Protein AF-A0A2A3LW65-F1 (afdb_monomer)

Structure (mmCIF, N/CA/C/O backbone):
data_AF-A0A2A3LW65-F1
#
_entry.id   AF-A0A2A3LW65-F1
#
loop_
_atom_site.group_PDB
_atom_site.id
_atom_site.type_symbol
_atom_site.label_atom_id
_atom_site.label_alt_id
_atom_site.label_comp_id
_atom_site.label_asym_id
_atom_site.label_entity_id
_atom_site.label_seq_id
_atom_site.pdbx_PDB_ins_code
_atom_site.Cartn_x
_atom_site.Cartn_y
_atom_site.Cartn_z
_atom_site.occupancy
_atom_site.B_iso_or_equiv
_atom_site.auth_seq_id
_atom_site.auth_comp_id
_atom_site.auth_asym_id
_atom_site.auth_atom_id
_atom_site.pdbx_PDB_model_num
ATOM 1 N N . ARG A 1 1 ? -21.441 -6.129 9.356 1.00 62.69 1 ARG A N 1
ATOM 2 C CA . ARG A 1 1 ? -22.574 -5.413 9.994 1.00 62.69 1 ARG A CA 1
ATOM 3 C C . ARG A 1 1 ? -22.296 -5.331 11.487 1.00 62.69 1 ARG A C 1
ATOM 5 O O . ARG A 1 1 ? -22.162 -6.378 12.102 1.00 62.69 1 ARG A O 1
ATOM 12 N N . LEU A 1 2 ? -22.166 -4.127 12.047 1.00 68.69 2 LEU A N 1
ATOM 13 C CA . LEU A 1 2 ? -22.112 -3.928 13.498 1.00 68.69 2 LEU A CA 1
ATOM 14 C C . LEU A 1 2 ? -23.549 -3.824 14.025 1.00 68.69 2 LEU A C 1
ATOM 16 O O . LEU A 1 2 ? -24.404 -3.226 13.373 1.00 68.69 2 LEU A O 1
ATOM 20 N N . SER A 1 3 ? -23.852 -4.434 15.165 1.00 78.69 3 SER A N 1
ATOM 21 C CA . SER A 1 3 ? -25.154 -4.293 15.823 1.00 78.69 3 SER A CA 1
ATOM 22 C C . SER A 1 3 ? -24.933 -4.143 17.319 1.00 78.69 3 SER A C 1
ATOM 24 O O . SER A 1 3 ? -24.254 -4.966 17.928 1.00 78.69 3 SER A O 1
ATOM 26 N N . LEU A 1 4 ? -25.470 -3.067 17.888 1.00 78.94 4 LEU A N 1
ATOM 27 C CA . LEU A 1 4 ? -25.320 -2.731 19.299 1.00 78.94 4 LEU A CA 1
ATOM 28 C C . LEU A 1 4 ? -26.571 -3.160 20.067 1.00 78.94 4 LEU A C 1
ATOM 30 O O . LEU A 1 4 ? -27.686 -3.058 19.555 1.00 78.94 4 LEU A O 1
ATOM 34 N N . LYS A 1 5 ? -26.383 -3.636 21.300 1.00 82.88 5 LYS A N 1
ATOM 35 C CA . LYS A 1 5 ? -27.473 -3.903 22.244 1.00 82.88 5 LYS A CA 1
ATOM 36 C C . LYS A 1 5 ? -27.495 -2.809 23.300 1.00 82.88 5 LYS A C 1
ATOM 38 O O . LYS A 1 5 ? -26.455 -2.470 23.859 1.00 82.88 5 LYS A O 1
ATOM 43 N N . TYR A 1 6 ? -28.681 -2.283 23.572 1.00 82.06 6 TYR A N 1
ATOM 44 C CA . TYR A 1 6 ? -28.878 -1.258 24.587 1.00 82.06 6 TYR A CA 1
ATOM 45 C C . TYR A 1 6 ? -28.714 -1.827 26.008 1.00 82.06 6 TYR A C 1
ATOM 47 O O . TYR A 1 6 ? -29.217 -2.911 26.306 1.00 82.06 6 TYR A O 1
ATOM 55 N N . SER A 1 7 ? -28.030 -1.084 26.884 1.00 82.38 7 SER A N 1
ATOM 56 C CA . SER A 1 7 ? -27.980 -1.327 28.331 1.00 82.38 7 SER A CA 1
ATOM 57 C C . SER A 1 7 ? -27.712 -0.013 29.070 1.00 82.38 7 SER A C 1
ATOM 59 O O . SER A 1 7 ? -26.624 0.547 28.954 1.00 82.38 7 SER A O 1
ATOM 61 N N . ALA A 1 8 ? -28.696 0.457 29.841 1.00 79.19 8 ALA A N 1
ATOM 62 C CA . ALA A 1 8 ? -28.597 1.683 30.640 1.00 79.19 8 ALA A CA 1
ATOM 63 C C . ALA A 1 8 ? -27.547 1.594 31.763 1.00 79.19 8 ALA A C 1
ATOM 65 O O . ALA A 1 8 ? -26.955 2.599 32.134 1.00 79.19 8 ALA A O 1
ATOM 66 N N . GLU A 1 9 ? -27.305 0.388 32.283 1.00 84.88 9 GLU A N 1
ATOM 67 C CA . GLU A 1 9 ? -26.327 0.133 33.346 1.00 84.88 9 GLU A CA 1
ATOM 68 C C . GLU A 1 9 ? -24.884 0.193 32.825 1.00 84.88 9 GLU A C 1
ATOM 70 O O . GLU A 1 9 ? -24.012 0.771 33.465 1.00 84.88 9 GLU A O 1
ATOM 75 N N . LYS A 1 10 ? -24.624 -0.378 31.640 1.00 79.75 10 LYS A N 1
ATOM 76 C CA . LYS A 1 10 ? -23.272 -0.441 31.055 1.00 79.75 10 LYS A CA 1
ATOM 77 C C . LYS A 1 10 ? -22.893 0.802 30.259 1.00 79.75 10 LYS A C 1
ATOM 79 O O . LYS A 1 10 ? -21.711 1.107 30.137 1.00 79.75 10 LYS A O 1
ATOM 84 N N . PHE A 1 11 ? -23.883 1.497 29.707 1.00 82.19 11 PHE A N 1
ATOM 85 C CA . PHE A 1 11 ? -23.690 2.677 28.869 1.00 82.19 11 PHE A CA 1
ATOM 86 C C . PHE A 1 11 ? -24.535 3.862 29.371 1.00 82.19 11 PHE A C 1
ATOM 88 O O . PHE A 1 11 ? -25.361 4.389 28.619 1.00 82.19 11 PHE A O 1
ATOM 95 N N . PRO A 1 12 ? -24.357 4.300 30.635 1.00 80.25 12 PRO A N 1
ATOM 96 C CA . PRO A 1 12 ? -25.145 5.388 31.222 1.00 80.25 12 PRO A CA 1
ATOM 97 C C . PRO A 1 12 ? -24.923 6.732 30.507 1.00 80.25 12 PRO A C 1
ATOM 99 O O . PRO A 1 12 ? -25.780 7.608 30.555 1.00 80.25 12 PRO A O 1
ATOM 102 N N . SER A 1 13 ? -23.794 6.880 29.808 1.00 84.88 13 SER A N 1
ATOM 103 C CA . SER A 1 13 ? -23.412 8.042 28.998 1.00 8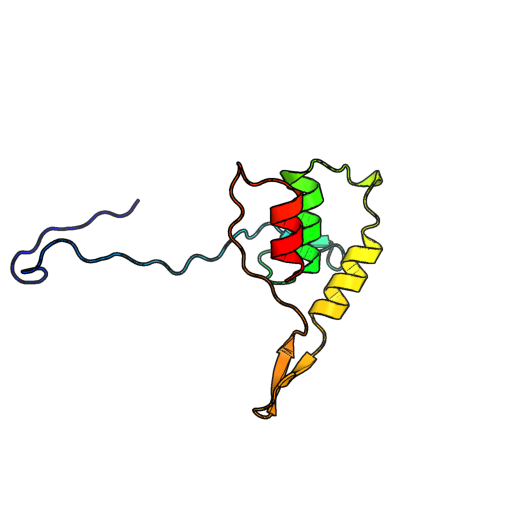4.88 13 SER A CA 1
ATOM 104 C C . SER A 1 13 ? -23.779 7.926 27.507 1.00 84.88 13 SER A C 1
ATOM 106 O O . SER A 1 13 ? -23.427 8.810 26.729 1.00 84.88 13 SER A O 1
ATOM 108 N N . GLY A 1 14 ? -24.507 6.880 27.095 1.00 80.50 14 GLY A N 1
ATOM 109 C CA . GLY A 1 14 ? -24.980 6.701 25.717 1.00 80.50 14 GLY A CA 1
ATOM 110 C C . GLY A 1 14 ? -24.097 5.797 24.848 1.00 80.50 14 GLY A C 1
ATOM 111 O O . GLY A 1 14 ? -23.338 4.970 25.345 1.00 80.50 14 GLY A O 1
ATOM 112 N N . ILE A 1 15 ? -24.249 5.896 23.523 1.00 81.25 15 ILE A N 1
ATOM 113 C CA . ILE A 1 15 ? -23.573 5.007 22.562 1.00 81.25 15 ILE A CA 1
ATOM 114 C C . ILE A 1 15 ? -22.044 5.205 22.642 1.00 81.25 15 ILE A C 1
ATOM 116 O O . ILE A 1 15 ? -21.588 6.340 22.510 1.00 81.25 15 ILE A O 1
ATOM 120 N N . PRO A 1 16 ? -21.243 4.134 22.815 1.00 81.06 16 PRO A N 1
ATOM 121 C CA . PRO A 1 16 ? -19.786 4.246 22.833 1.00 81.06 16 PRO A CA 1
ATOM 122 C C . PRO A 1 16 ? -19.215 4.577 21.444 1.00 81.06 16 PRO A C 1
ATOM 124 O O . PRO A 1 16 ? -19.734 4.117 20.425 1.00 81.06 16 PRO A O 1
ATOM 127 N N . ASP A 1 17 ? -18.104 5.318 21.412 1.00 83.31 17 ASP A N 1
ATOM 128 C CA . ASP A 1 17 ? -17.331 5.588 20.192 1.00 83.31 17 ASP A CA 1
ATOM 129 C C . ASP A 1 17 ? -16.628 4.304 19.716 1.00 83.31 17 ASP A C 1
ATOM 131 O O . ASP A 1 17 ? -15.634 3.859 20.296 1.00 83.31 17 ASP A O 1
ATOM 135 N N . ALA A 1 18 ? -17.180 3.659 18.688 1.00 81.31 18 ALA A N 1
ATOM 136 C CA . ALA A 1 18 ? -16.636 2.421 18.145 1.00 81.31 18 ALA A CA 1
ATOM 137 C C . ALA A 1 18 ? -15.465 2.715 17.198 1.00 81.31 18 ALA A C 1
ATOM 139 O O . ALA A 1 18 ? -15.650 3.272 16.117 1.00 81.31 18 ALA A O 1
ATOM 140 N N . ARG A 1 19 ? -14.262 2.268 17.574 1.00 85.00 19 ARG A N 1
ATOM 141 C CA . ARG A 1 19 ? -13.050 2.367 16.747 1.00 85.00 19 ARG A CA 1
ATOM 142 C C . ARG A 1 19 ? -12.630 0.999 16.234 1.00 85.00 19 ARG A C 1
ATOM 144 O O . ARG A 1 19 ? -12.763 -0.004 16.932 1.00 85.00 19 ARG A O 1
ATOM 151 N N . PHE A 1 20 ? -12.086 0.972 15.023 1.00 82.00 20 PHE A N 1
ATOM 152 C CA . PHE A 1 20 ? -11.624 -0.247 14.368 1.00 82.00 20 PHE A CA 1
ATOM 153 C C . PHE A 1 20 ? -10.163 -0.103 13.967 1.00 82.00 20 PHE A C 1
ATOM 155 O O . PHE A 1 20 ? -9.759 0.933 13.443 1.00 82.00 20 PHE A O 1
ATOM 162 N N . ILE A 1 21 ? -9.395 -1.173 14.159 1.00 85.38 21 ILE A N 1
ATOM 163 C CA . ILE A 1 21 ? -8.114 -1.346 13.479 1.00 85.38 21 ILE A CA 1
ATOM 164 C C . ILE A 1 21 ? -8.434 -2.030 12.157 1.00 85.38 21 ILE A C 1
ATOM 166 O O . ILE A 1 21 ? -8.882 -3.178 12.134 1.00 85.38 21 ILE A O 1
ATOM 170 N N . VAL A 1 22 ? -8.255 -1.303 11.062 1.00 84.25 22 VAL A N 1
ATOM 171 C CA . VAL A 1 22 ? -8.523 -1.807 9.718 1.00 84.25 22 VAL A CA 1
ATOM 172 C C . VAL A 1 22 ? -7.198 -2.195 9.088 1.00 84.25 22 VAL A C 1
ATOM 174 O O . VAL A 1 22 ? -6.309 -1.360 8.945 1.00 84.25 22 VAL A O 1
ATOM 177 N N . ARG A 1 23 ? -7.076 -3.461 8.683 1.00 84.62 23 ARG A N 1
ATOM 178 C CA . ARG A 1 23 ? -6.069 -3.842 7.695 1.00 84.62 23 ARG A CA 1
ATOM 179 C C . ARG A 1 23 ? -6.627 -3.532 6.323 1.00 84.62 23 ARG A C 1
ATOM 181 O O . ARG A 1 23 ? -7.787 -3.833 6.043 1.00 84.62 23 ARG A O 1
ATOM 188 N N . GLY A 1 24 ? -5.804 -2.867 5.526 1.00 86.31 24 GLY A N 1
ATOM 189 C CA . GLY A 1 24 ? -6.167 -2.446 4.190 1.00 86.31 24 GLY A CA 1
ATOM 190 C C . GLY A 1 24 ? -6.314 -3.620 3.227 1.00 86.31 24 GLY A C 1
ATOM 191 O O . GLY A 1 24 ? -6.655 -4.749 3.575 1.00 86.31 24 GLY A O 1
ATOM 192 N N . ARG A 1 25 ? -6.054 -3.311 1.969 1.00 90.31 25 ARG A N 1
ATOM 193 C CA . ARG A 1 25 ? -6.196 -4.230 0.853 1.00 90.31 25 ARG A CA 1
ATOM 194 C C . ARG A 1 25 ? -5.217 -5.414 0.950 1.00 90.31 25 ARG A C 1
ATOM 196 O O . ARG A 1 25 ? -4.068 -5.223 1.328 1.00 90.31 25 ARG A O 1
ATOM 203 N N . ASN A 1 26 ? -5.674 -6.621 0.605 1.00 93.44 26 ASN A N 1
ATOM 204 C CA . ASN A 1 26 ? -4.901 -7.868 0.713 1.00 93.44 26 ASN A CA 1
ATOM 205 C C . ASN A 1 26 ? -4.616 -8.568 -0.630 1.00 93.44 26 ASN A C 1
ATOM 207 O O . ASN A 1 26 ? -4.179 -9.714 -0.627 1.00 93.44 26 ASN A O 1
ATOM 211 N N . ASP A 1 27 ? -4.868 -7.902 -1.753 1.00 94.25 27 ASP A N 1
ATOM 212 C CA . ASP A 1 27 ? -4.621 -8.384 -3.116 1.00 94.25 27 ASP A CA 1
ATOM 213 C C . ASP A 1 27 ? -3.570 -7.515 -3.836 1.00 94.25 27 ASP A C 1
ATOM 215 O O . ASP A 1 27 ? -3.697 -7.197 -5.018 1.00 94.25 27 ASP A O 1
ATOM 219 N N . ILE A 1 28 ? -2.516 -7.108 -3.120 1.00 95.88 28 ILE A N 1
ATOM 220 C CA . ILE A 1 28 ? -1.434 -6.288 -3.673 1.00 95.88 28 ILE A CA 1
ATOM 221 C C . ILE A 1 28 ? -0.399 -7.211 -4.315 1.00 95.88 28 ILE A C 1
ATOM 223 O O . ILE A 1 28 ? 0.222 -8.026 -3.634 1.00 95.88 2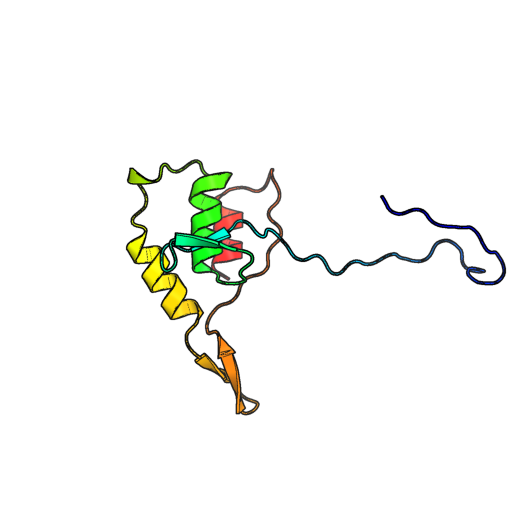8 ILE A O 1
ATOM 227 N N . TYR A 1 29 ? -0.247 -7.098 -5.635 1.00 97.31 29 TYR A N 1
ATOM 228 C CA . TYR A 1 29 ? 0.655 -7.931 -6.430 1.00 97.31 29 TYR A CA 1
ATOM 229 C C . TYR A 1 29 ? 2.129 -7.583 -6.186 1.00 97.31 29 TYR A C 1
ATOM 231 O O . TYR A 1 29 ? 2.522 -6.426 -6.340 1.00 97.31 29 TYR A O 1
ATOM 239 N N . ASP A 1 30 ? 2.941 -8.595 -5.873 1.00 97.50 30 ASP A N 1
ATOM 240 C CA . ASP A 1 30 ? 4.396 -8.494 -5.765 1.00 97.50 30 ASP A CA 1
ATOM 241 C C . ASP A 1 30 ? 5.077 -9.208 -6.953 1.00 97.50 30 ASP A C 1
ATOM 243 O O . ASP A 1 30 ? 5.033 -10.443 -7.029 1.00 97.50 30 ASP A O 1
ATOM 247 N N . PRO A 1 31 ? 5.749 -8.477 -7.864 1.00 97.19 31 PRO A N 1
ATOM 248 C CA . PRO A 1 31 ? 6.426 -9.071 -9.016 1.00 97.19 31 PRO A CA 1
ATOM 249 C C . PRO A 1 31 ? 7.598 -9.990 -8.641 1.00 97.19 31 PRO A C 1
ATOM 251 O O . PRO A 1 31 ? 7.983 -10.821 -9.457 1.00 97.19 31 PRO A O 1
ATOM 254 N N . ARG A 1 32 ? 8.146 -9.899 -7.419 1.00 97.50 32 ARG A N 1
ATOM 255 C CA . ARG A 1 32 ? 9.240 -10.771 -6.951 1.00 97.50 32 ARG A CA 1
ATOM 256 C C . ARG A 1 32 ? 8.776 -12.200 -6.693 1.00 97.50 32 ARG A C 1
ATOM 258 O O . ARG A 1 32 ? 9.546 -13.140 -6.851 1.00 97.50 32 ARG A O 1
ATOM 265 N N . SER A 1 33 ? 7.529 -12.355 -6.247 1.00 95.88 33 SER A N 1
ATOM 266 C CA . SER A 1 33 ? 6.953 -13.654 -5.877 1.00 95.88 33 SER A CA 1
ATOM 267 C C . SER A 1 33 ? 5.868 -14.131 -6.841 1.00 95.88 33 SER A C 1
ATOM 269 O O . SER A 1 33 ? 5.500 -15.303 -6.807 1.00 95.88 33 SER A O 1
ATOM 271 N N . GLY A 1 34 ? 5.331 -13.238 -7.677 1.00 95.81 34 GLY A N 1
ATOM 272 C CA . GLY A 1 34 ? 4.199 -13.525 -8.556 1.00 95.81 34 GLY A CA 1
ATOM 273 C C . GLY A 1 34 ? 2.875 -13.710 -7.806 1.00 95.81 34 GLY A C 1
ATOM 274 O O . GLY A 1 34 ? 1.912 -14.213 -8.380 1.00 95.81 34 GLY A O 1
ATOM 275 N N . THR A 1 35 ? 2.810 -13.326 -6.526 1.00 96.25 35 THR A N 1
ATOM 276 C CA . THR A 1 35 ? 1.621 -13.498 -5.678 1.00 96.25 35 THR A CA 1
ATOM 277 C C . THR A 1 35 ? 1.020 -12.161 -5.267 1.00 96.25 35 THR A C 1
ATOM 279 O O . THR A 1 35 ? 1.692 -11.130 -5.268 1.00 96.25 35 THR A O 1
ATOM 282 N N . ALA A 1 36 ? -0.270 -12.176 -4.930 1.00 96.25 36 ALA A N 1
ATOM 283 C CA . ALA A 1 36 ? -0.982 -11.020 -4.406 1.00 96.25 36 ALA A CA 1
ATOM 284 C C . ALA A 1 36 ? -1.313 -11.248 -2.930 1.00 96.25 36 ALA A C 1
ATOM 286 O O . ALA A 1 36 ? -1.967 -12.233 -2.584 1.00 96.25 36 ALA A O 1
ATOM 287 N N . VAL A 1 37 ? -0.837 -10.353 -2.066 1.00 94.69 37 VAL A N 1
ATOM 288 C CA . VAL A 1 37 ? -0.962 -10.474 -0.609 1.00 94.69 37 VAL A CA 1
ATOM 289 C C . VAL A 1 37 ? -1.231 -9.115 0.033 1.00 94.69 37 VAL A C 1
ATOM 291 O O . VAL A 1 37 ? -1.178 -8.069 -0.612 1.00 94.69 37 VAL A O 1
ATOM 294 N N . TYR A 1 38 ? -1.523 -9.118 1.332 1.00 94.19 38 TYR A N 1
ATOM 295 C CA . TYR A 1 38 ? -1.385 -7.910 2.137 1.00 94.19 38 TYR A CA 1
ATOM 296 C C . TYR A 1 38 ? 0.101 -7.577 2.304 1.00 94.19 38 TYR A C 1
ATOM 298 O O . TYR A 1 38 ? 0.901 -8.454 2.629 1.00 94.19 38 TYR A O 1
ATOM 306 N N . THR A 1 39 ? 0.456 -6.312 2.115 1.00 94.12 39 THR A N 1
ATOM 307 C CA . THR A 1 39 ? 1.812 -5.794 2.298 1.00 94.12 39 THR A CA 1
ATOM 308 C C . THR A 1 39 ? 1.740 -4.345 2.768 1.00 94.12 39 THR A C 1
ATOM 310 O O . THR A 1 39 ? 0.713 -3.693 2.615 1.00 94.12 39 THR A O 1
ATOM 313 N N . GLU A 1 40 ? 2.826 -3.862 3.360 1.00 94.00 40 GLU A N 1
ATOM 314 C CA . GLU A 1 40 ? 3.026 -2.452 3.726 1.00 94.00 40 GLU A CA 1
ATOM 315 C C . GLU A 1 40 ? 4.160 -1.824 2.892 1.00 94.00 40 GLU A C 1
ATOM 317 O O . GLU A 1 40 ? 4.657 -0.741 3.199 1.00 94.00 40 GLU A O 1
ATOM 322 N N . ASN A 1 41 ? 4.620 -2.535 1.857 1.00 95.25 41 ASN A N 1
ATOM 323 C CA . ASN A 1 41 ? 5.735 -2.133 1.013 1.00 95.25 41 ASN A CA 1
ATOM 324 C C . ASN A 1 41 ? 5.316 -1.006 0.054 1.00 95.25 41 ASN A C 1
ATOM 326 O O . ASN A 1 41 ? 4.466 -1.192 -0.822 1.00 95.25 41 ASN A O 1
ATOM 330 N N . THR A 1 42 ? 5.955 0.155 0.199 1.00 95.31 42 THR A N 1
ATOM 331 C CA . THR A 1 42 ? 5.618 1.376 -0.540 1.00 95.31 42 THR A CA 1
ATOM 332 C C . THR A 1 42 ? 5.702 1.203 -2.058 1.00 95.31 42 THR A C 1
ATOM 334 O O . THR A 1 42 ? 4.799 1.642 -2.771 1.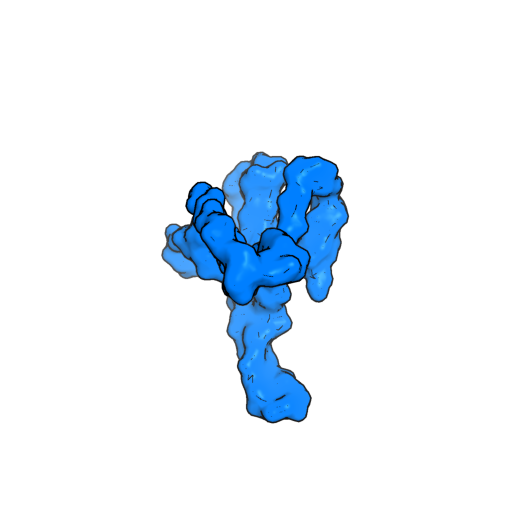00 95.31 42 THR A O 1
ATOM 337 N N . ALA A 1 43 ? 6.729 0.517 -2.571 1.00 96.56 43 ALA A N 1
ATOM 338 C CA . ALA A 1 43 ? 6.883 0.305 -4.012 1.00 96.56 43 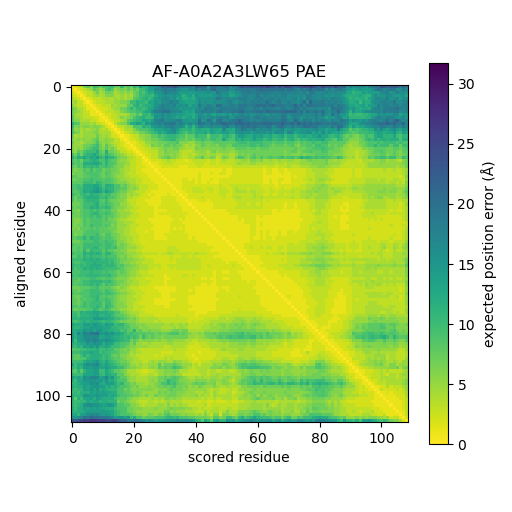ALA A CA 1
ATOM 339 C C . ALA A 1 43 ? 5.707 -0.496 -4.597 1.00 96.56 43 ALA A C 1
ATOM 341 O O . ALA A 1 43 ? 5.194 -0.173 -5.670 1.00 96.56 43 ALA A O 1
ATOM 342 N N . LEU A 1 44 ? 5.225 -1.498 -3.857 1.00 96.38 44 LEU A N 1
ATOM 343 C CA . LEU A 1 44 ? 4.080 -2.313 -4.266 1.00 96.38 44 LEU A CA 1
ATOM 344 C C . LEU A 1 44 ? 2.757 -1.537 -4.185 1.00 96.38 44 LEU A C 1
ATOM 346 O O . LEU A 1 44 ? 1.868 -1.749 -5.010 1.00 96.38 44 LEU A O 1
ATOM 350 N N . HIS A 1 45 ? 2.630 -0.594 -3.247 1.00 95.31 45 HIS A N 1
ATOM 351 C CA . HIS A 1 45 ? 1.480 0.313 -3.187 1.00 95.31 45 HIS A CA 1
ATOM 352 C C . HIS A 1 45 ? 1.410 1.245 -4.400 1.00 95.31 45 HIS A C 1
ATOM 354 O O . HIS A 1 45 ? 0.331 1.428 -4.968 1.00 95.31 45 HIS A O 1
ATOM 360 N N . ILE A 1 46 ? 2.551 1.789 -4.836 1.00 94.81 46 ILE A N 1
ATOM 361 C CA . ILE A 1 46 ? 2.628 2.621 -6.045 1.00 94.81 46 ILE A CA 1
ATOM 362 C C . ILE A 1 46 ? 2.274 1.788 -7.282 1.00 94.81 46 ILE A C 1
ATOM 364 O O . ILE A 1 46 ? 1.443 2.215 -8.084 1.00 94.81 46 ILE A O 1
ATOM 368 N N . LEU A 1 47 ? 2.831 0.577 -7.409 1.00 95.94 47 LEU A N 1
ATOM 369 C CA . LEU A 1 47 ? 2.500 -0.343 -8.502 1.00 95.94 47 LEU A CA 1
ATOM 370 C C . LEU A 1 47 ? 0.993 -0.624 -8.568 1.00 95.94 47 LEU A C 1
ATOM 372 O O . LEU A 1 47 ? 0.378 -0.506 -9.629 1.00 95.94 47 LEU A O 1
ATOM 376 N N . TRP A 1 48 ? 0.386 -0.958 -7.427 1.00 95.00 48 TRP A N 1
ATOM 377 C CA . TRP A 1 48 ? -1.053 -1.184 -7.339 1.00 95.00 48 TRP A CA 1
ATOM 378 C C . TRP A 1 48 ? -1.849 0.057 -7.752 1.00 95.00 48 TRP A C 1
ATOM 380 O O . TRP A 1 48 ? -2.819 -0.044 -8.501 1.00 95.00 48 TRP A O 1
ATOM 390 N N . TYR A 1 49 ? -1.433 1.247 -7.315 1.00 93.94 49 TYR A N 1
ATOM 391 C CA . TYR A 1 49 ? -2.110 2.488 -7.673 1.00 93.94 49 TYR A CA 1
ATOM 392 C C . TYR A 1 49 ? -2.057 2.767 -9.185 1.00 93.94 49 TYR A C 1
ATOM 394 O O . TYR A 1 49 ? -3.077 3.111 -9.789 1.00 93.94 49 TYR A O 1
ATOM 402 N N . LEU A 1 50 ? -0.902 2.562 -9.821 1.00 94.69 50 LEU A N 1
ATOM 403 C CA . LEU A 1 50 ? -0.749 2.736 -11.266 1.00 94.69 50 LEU A CA 1
ATOM 404 C C . LE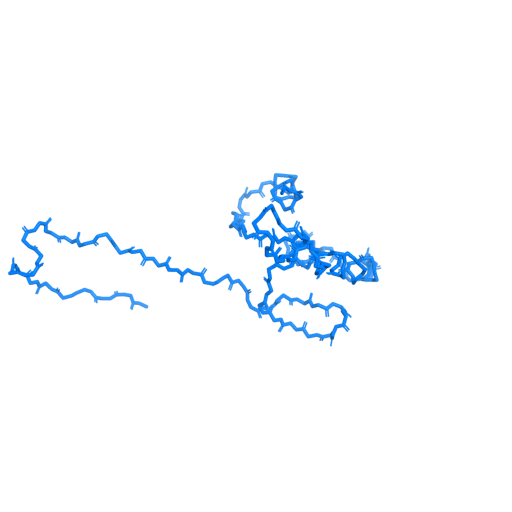U A 1 50 ? -1.648 1.772 -12.053 1.00 94.69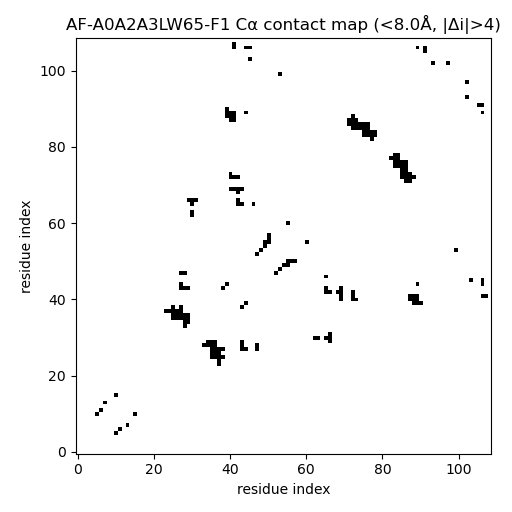 50 LEU A C 1
ATOM 406 O O . LEU A 1 50 ? -2.391 2.210 -12.932 1.00 94.69 50 LEU A O 1
ATOM 410 N N . ARG A 1 51 ? -1.659 0.488 -11.687 1.00 94.88 51 ARG A N 1
ATOM 411 C CA . ARG A 1 51 ? -2.467 -0.536 -12.369 1.00 94.88 51 ARG A CA 1
ATOM 412 C C . ARG A 1 51 ? -3.963 -0.343 -12.136 1.00 94.88 51 ARG A C 1
ATOM 414 O O . ARG A 1 51 ? -4.748 -0.277 -13.075 1.00 94.88 51 ARG A O 1
ATOM 421 N N . ASN A 1 52 ? -4.380 -0.221 -10.877 1.00 92.88 52 ASN A N 1
ATOM 422 C CA . ASN A 1 52 ? -5.791 -0.323 -10.499 1.00 92.88 52 ASN A CA 1
ATOM 423 C C . ASN A 1 52 ? -6.529 1.019 -10.466 1.00 92.88 52 ASN A C 1
ATOM 425 O O . ASN A 1 52 ? -7.755 1.032 -10.572 1.00 92.88 52 ASN A O 1
ATOM 429 N N . ARG A 1 53 ? -5.826 2.140 -10.264 1.00 91.88 53 ARG A N 1
ATOM 430 C CA . ARG A 1 53 ? -6.448 3.475 -10.205 1.00 91.88 53 ARG A CA 1
ATOM 431 C C . ARG A 1 53 ? -6.118 4.335 -11.410 1.00 91.88 53 ARG A C 1
ATOM 433 O O . ARG A 1 53 ? -7.000 5.048 -11.872 1.00 91.88 53 ARG A O 1
ATOM 440 N N . CYS A 1 54 ? -4.889 4.262 -11.917 1.00 91.81 54 CYS A N 1
ATOM 441 C CA . CYS A 1 54 ? -4.519 4.983 -13.135 1.00 91.81 54 CYS A CA 1
ATOM 442 C C . CYS A 1 54 ? -4.824 4.187 -14.414 1.00 91.81 54 CYS A C 1
ATOM 444 O O . CYS A 1 54 ? -4.842 4.787 -15.483 1.00 91.81 54 CYS A O 1
ATOM 446 N N . GLY A 1 55 ? -5.080 2.877 -14.313 1.00 94.06 55 GLY A N 1
ATOM 447 C CA . GLY A 1 55 ? -5.399 2.031 -15.464 1.00 94.06 55 GLY A CA 1
ATOM 448 C C . GLY A 1 55 ? -4.222 1.831 -16.418 1.00 94.06 55 GLY A C 1
ATOM 449 O O . GLY A 1 55 ? -4.450 1.589 -17.599 1.00 94.06 55 GLY A O 1
ATOM 450 N N . VAL A 1 56 ? -2.985 1.970 -15.928 1.00 96.12 56 VAL A N 1
ATOM 451 C CA . VAL A 1 56 ? -1.782 1.753 -16.740 1.00 96.12 56 VAL A CA 1
ATOM 452 C C . VAL A 1 56 ? -1.696 0.261 -17.079 1.00 96.12 56 VAL A C 1
ATOM 454 O O . VAL A 1 56 ? -1.733 -0.555 -16.149 1.00 96.12 56 VAL A O 1
ATOM 457 N N . PRO A 1 57 ? -1.622 -0.109 -18.368 1.00 96.56 57 PRO A N 1
ATOM 458 C CA . PRO A 1 57 ? -1.556 -1.504 -18.769 1.00 96.56 57 PRO A CA 1
ATOM 459 C C . PRO A 1 57 ? -0.188 -2.110 -18.424 1.00 96.56 57 PRO A C 1
ATOM 461 O O . PRO A 1 57 ? 0.820 -1.415 -18.306 1.00 96.56 57 PRO A O 1
ATOM 464 N N . ASP A 1 58 ? -0.159 -3.426 -18.222 1.00 95.75 58 ASP A N 1
ATOM 465 C CA . ASP A 1 58 ? 1.024 -4.135 -17.720 1.00 95.75 58 ASP A CA 1
ATOM 466 C C . ASP A 1 58 ? 2.233 -4.052 -18.676 1.00 95.75 58 ASP A C 1
ATOM 468 O O . ASP A 1 58 ? 3.371 -4.107 -18.222 1.00 95.75 58 ASP A O 1
ATOM 472 N N . ASP A 1 59 ? 2.011 -3.889 -19.981 1.00 97.00 59 ASP A N 1
ATOM 473 C CA . ASP A 1 59 ? 3.058 -3.736 -21.000 1.00 97.00 59 ASP A CA 1
ATOM 474 C C . ASP A 1 59 ? 3.755 -2.364 -20.971 1.00 97.00 59 ASP A C 1
ATOM 476 O O . ASP A 1 59 ? 4.885 -2.239 -21.446 1.00 97.00 59 ASP A O 1
ATOM 480 N N . GLU A 1 60 ? 3.135 -1.355 -20.356 1.00 96.88 60 GLU A N 1
ATOM 481 C CA . GLU A 1 60 ? 3.750 -0.051 -20.075 1.00 96.88 60 GLU A CA 1
ATOM 482 C C . GLU A 1 60 ? 4.518 -0.031 -18.740 1.00 96.88 60 GLU A C 1
ATOM 484 O O . GLU A 1 60 ? 5.215 0.938 -18.424 1.00 96.88 60 GLU A O 1
ATOM 489 N N . ILE A 1 61 ? 4.413 -1.095 -17.937 1.00 96.56 61 ILE A N 1
ATOM 490 C CA . ILE A 1 61 ? 5.018 -1.178 -16.608 1.00 96.56 61 ILE A CA 1
ATOM 491 C C . ILE A 1 61 ? 6.279 -2.034 -16.655 1.00 96.56 61 ILE A C 1
ATOM 493 O O . ILE A 1 61 ? 6.257 -3.241 -16.887 1.00 96.56 61 ILE A O 1
ATOM 497 N N . VAL A 1 62 ? 7.409 -1.425 -16.302 1.00 97.25 62 VAL A N 1
ATOM 498 C CA . VAL A 1 62 ? 8.655 -2.164 -16.086 1.00 97.25 62 VAL A CA 1
ATOM 499 C C . VAL A 1 62 ? 8.622 -2.802 -14.695 1.00 97.25 62 VAL A C 1
ATOM 501 O O . VAL A 1 62 ? 9.128 -2.235 -13.735 1.00 97.25 62 VAL A O 1
ATOM 504 N N . PHE A 1 63 ? 8.018 -3.985 -14.554 1.00 96.69 63 PHE A N 1
ATOM 505 C CA . PHE A 1 63 ? 7.854 -4.653 -13.248 1.00 96.69 63 PHE A CA 1
ATOM 506 C C . PHE A 1 63 ? 9.161 -4.854 -12.471 1.00 96.69 63 PHE A C 1
ATOM 508 O O . PHE A 1 63 ? 9.149 -4.814 -11.241 1.00 96.69 63 PHE A O 1
ATOM 515 N N . GLU A 1 64 ? 10.284 -5.011 -13.171 1.00 97.50 64 GLU A N 1
ATOM 516 C CA . GLU A 1 64 ? 11.603 -5.166 -12.554 1.00 97.50 64 GLU A CA 1
ATOM 517 C C . GLU A 1 64 ? 12.011 -3.943 -11.715 1.00 97.50 64 GLU A C 1
ATOM 519 O O . GLU A 1 64 ? 12.624 -4.090 -10.658 1.00 97.50 64 GLU A O 1
ATOM 524 N N . THR A 1 65 ? 11.616 -2.726 -12.112 1.00 96.56 65 THR A N 1
ATOM 525 C CA . THR A 1 65 ? 11.925 -1.523 -11.320 1.00 96.56 65 THR A CA 1
ATOM 526 C C . THR A 1 65 ? 11.151 -1.516 -10.005 1.00 96.56 65 THR A C 1
ATOM 528 O O . THR A 1 65 ? 11.700 -1.143 -8.968 1.00 96.56 65 THR A O 1
ATOM 531 N N . PHE A 1 66 ? 9.910 -2.008 -10.011 1.00 97.31 66 PHE A N 1
ATOM 532 C CA . PHE A 1 66 ? 9.100 -2.166 -8.805 1.00 97.31 66 PHE A CA 1
ATOM 533 C C . PHE A 1 66 ? 9.582 -3.327 -7.934 1.00 97.31 66 PHE A C 1
ATOM 535 O O . PHE A 1 66 ? 9.574 -3.196 -6.713 1.00 97.31 66 PHE A O 1
ATOM 542 N N . ALA A 1 67 ? 10.058 -4.425 -8.529 1.00 97.75 67 ALA A N 1
ATOM 543 C CA . ALA A 1 67 ? 10.694 -5.523 -7.802 1.00 97.75 67 ALA A CA 1
ATOM 544 C C . ALA A 1 67 ? 11.959 -5.043 -7.069 1.00 97.75 67 ALA A C 1
ATOM 546 O O . ALA A 1 67 ? 12.108 -5.260 -5.864 1.00 97.75 67 ALA A O 1
ATOM 547 N N . SER A 1 68 ? 12.832 -4.314 -7.770 1.00 97.88 68 SER A N 1
ATOM 548 C CA . SER A 1 68 ? 14.021 -3.698 -7.176 1.00 97.88 68 SER A CA 1
ATOM 549 C C . SER A 1 68 ? 13.651 -2.678 -6.095 1.00 97.88 68 SER A C 1
ATOM 551 O O . SER A 1 68 ? 14.238 -2.689 -5.014 1.00 97.88 68 SER A O 1
ATOM 553 N N . GLY A 1 69 ? 12.658 -1.820 -6.345 1.00 96.69 69 GLY A N 1
ATOM 554 C CA . GLY A 1 69 ? 12.158 -0.862 -5.357 1.00 96.69 69 GLY A CA 1
ATOM 555 C C . GLY A 1 69 ? 11.587 -1.543 -4.111 1.00 96.69 69 GLY A C 1
ATOM 556 O O . GLY A 1 69 ? 11.829 -1.091 -2.993 1.00 96.69 69 GLY A O 1
ATOM 557 N N . ALA A 1 70 ? 10.890 -2.669 -4.279 1.00 97.38 70 ALA A N 1
ATOM 558 C CA . ALA A 1 70 ? 10.355 -3.446 -3.171 1.00 97.38 70 ALA A CA 1
ATOM 559 C C . ALA A 1 70 ? 11.470 -4.058 -2.313 1.00 97.38 70 ALA A C 1
ATOM 561 O O . ALA A 1 70 ? 11.358 -4.037 -1.088 1.00 97.38 70 ALA A O 1
ATOM 562 N N . ASN A 1 71 ? 12.566 -4.520 -2.926 1.00 97.75 71 ASN A N 1
ATOM 563 C CA . ASN A 1 71 ? 13.753 -4.968 -2.192 1.00 97.75 71 ASN A CA 1
ATOM 564 C C . ASN A 1 71 ? 14.372 -3.835 -1.366 1.00 97.75 71 ASN A C 1
ATOM 566 O O . ASN A 1 71 ? 14.655 -4.044 -0.192 1.00 97.75 71 ASN A O 1
ATOM 570 N N . ILE A 1 72 ? 14.498 -2.631 -1.938 1.00 97.19 72 ILE A N 1
ATOM 571 C CA . ILE A 1 72 ? 15.004 -1.449 -1.220 1.00 97.19 72 ILE A CA 1
ATOM 572 C C . ILE A 1 72 ? 14.097 -1.094 -0.034 1.00 97.19 72 ILE A C 1
ATOM 574 O O . ILE A 1 72 ? 14.587 -0.811 1.056 1.00 97.19 72 ILE A O 1
ATOM 578 N N . CYS A 1 73 ? 12.773 -1.129 -0.215 1.00 96.31 73 CYS A N 1
ATOM 579 C CA . CYS A 1 73 ? 11.820 -0.865 0.868 1.00 96.31 73 CYS A CA 1
ATOM 580 C C . CYS A 1 73 ? 11.963 -1.860 2.032 1.00 96.31 73 CYS A C 1
ATOM 582 O O . CYS A 1 73 ? 11.733 -1.489 3.183 1.00 96.31 73 CYS A O 1
ATOM 584 N N . ASP A 1 74 ? 12.334 -3.108 1.736 1.00 96.62 74 ASP A N 1
ATOM 585 C CA . ASP A 1 74 ? 12.508 -4.187 2.712 1.00 96.62 74 ASP A CA 1
ATOM 586 C C . ASP A 1 74 ? 13.918 -4.250 3.327 1.00 96.62 74 ASP A C 1
ATOM 588 O O . ASP A 1 74 ? 14.154 -5.074 4.212 1.00 96.62 74 ASP A O 1
ATOM 592 N N . GLU A 1 75 ? 14.849 -3.380 2.922 1.00 96.75 75 GLU A N 1
ATOM 593 C CA . GLU A 1 75 ? 16.170 -3.303 3.549 1.00 96.75 75 GLU A CA 1
ATOM 594 C C . GLU A 1 75 ? 16.054 -2.981 5.041 1.00 96.75 75 GLU A C 1
ATOM 596 O O . GLU A 1 75 ? 15.347 -2.059 5.447 1.00 96.75 75 GLU A O 1
ATOM 601 N N . SER A 1 76 ? 16.785 -3.724 5.869 1.00 95.88 76 SER A N 1
ATOM 602 C CA . SER A 1 76 ? 16.817 -3.501 7.312 1.00 95.88 76 SER A CA 1
ATOM 603 C C . SER A 1 76 ? 17.656 -2.266 7.643 1.00 95.88 76 SER A C 1
ATOM 605 O O . SER A 1 76 ? 18.861 -2.244 7.393 1.00 95.88 76 SER A O 1
ATOM 607 N N . VAL A 1 77 ? 17.039 -1.263 8.265 1.00 96.38 77 VAL A N 1
ATOM 608 C CA . VAL A 1 77 ? 17.685 -0.028 8.725 1.00 96.38 77 VAL A CA 1
ATOM 609 C C . VAL A 1 77 ? 17.706 -0.001 10.249 1.00 96.38 77 VAL A C 1
ATOM 611 O O . VAL A 1 77 ? 16.726 -0.365 10.897 1.00 96.38 77 VAL A O 1
ATOM 614 N N . ALA A 1 78 ? 18.842 0.402 10.818 1.00 96.62 78 ALA A N 1
ATOM 615 C CA . ALA A 1 78 ? 18.995 0.559 12.258 1.00 96.62 78 ALA A CA 1
ATOM 616 C C . ALA A 1 78 ? 18.326 1.853 12.739 1.00 96.62 78 ALA A C 1
ATOM 618 O O . ALA A 1 78 ? 18.553 2.929 12.183 1.00 96.62 78 ALA A O 1
ATOM 619 N N . ASN A 1 79 ? 17.542 1.734 13.803 1.00 93.88 79 ASN A N 1
ATOM 620 C CA . ASN A 1 79 ? 16.875 2.842 14.465 1.00 93.88 79 ASN A CA 1
ATOM 621 C C . ASN A 1 79 ? 17.735 3.402 15.613 1.00 93.88 79 ASN A C 1
ATOM 623 O O . ASN A 1 79 ? 18.615 2.703 16.126 1.00 93.88 79 ASN A O 1
ATOM 627 N N . PRO A 1 80 ? 17.474 4.643 16.076 1.00 94.38 80 PRO A N 1
ATOM 628 C CA . PRO A 1 80 ? 18.208 5.248 17.194 1.00 94.38 80 PRO A CA 1
ATOM 629 C C . PRO A 1 80 ? 18.122 4.470 18.515 1.00 94.38 80 PRO A C 1
ATOM 631 O O . PRO A 1 80 ? 18.964 4.646 19.390 1.00 94.38 80 PRO A O 1
ATOM 634 N N . ASP A 1 81 ? 17.109 3.617 18.667 1.00 95.38 81 ASP A N 1
ATOM 635 C CA . ASP A 1 81 ? 16.896 2.752 19.829 1.00 95.38 81 ASP A CA 1
ATOM 636 C C . ASP A 1 81 ? 17.586 1.376 19.707 1.00 95.38 81 ASP A C 1
ATOM 638 O O . ASP A 1 81 ? 17.329 0.485 20.517 1.00 95.38 81 ASP A O 1
ATOM 642 N N . ASN A 1 82 ? 18.476 1.198 18.720 1.00 92.75 82 ASN A N 1
ATOM 643 C CA . ASN A 1 82 ? 19.147 -0.060 18.365 1.00 92.75 82 ASN A CA 1
ATOM 644 C C . ASN A 1 82 ? 18.211 -1.188 17.891 1.00 92.75 82 ASN A C 1
ATOM 646 O O . ASN A 1 82 ? 18.648 -2.336 17.782 1.00 92.75 82 ASN A O 1
ATOM 650 N N . THR A 1 83 ? 16.946 -0.897 17.580 1.00 96.19 83 THR A N 1
ATOM 651 C CA . THR A 1 83 ? 16.089 -1.835 16.843 1.00 96.19 83 THR A CA 1
ATOM 652 C C . THR A 1 83 ? 16.363 -1.753 15.344 1.00 96.19 83 THR A C 1
ATOM 654 O O . THR A 1 83 ? 17.062 -0.856 14.866 1.00 96.19 83 THR A O 1
ATOM 657 N N . THR A 1 84 ? 15.807 -2.692 14.580 1.00 95.94 84 THR A N 1
ATOM 658 C CA . THR A 1 84 ? 15.773 -2.592 13.124 1.00 95.9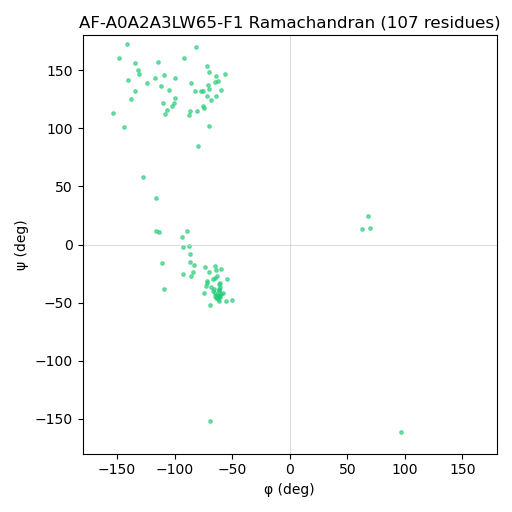4 84 THR A CA 1
ATOM 659 C C . THR A 1 84 ? 14.346 -2.516 12.619 1.00 95.94 84 THR A C 1
ATOM 661 O O . THR A 1 84 ? 13.441 -3.177 13.131 1.00 95.94 84 THR A O 1
ATOM 664 N N . SER A 1 85 ? 14.150 -1.718 11.580 1.00 93.94 85 SER A N 1
ATOM 665 C CA . SER A 1 85 ? 12.905 -1.678 10.827 1.00 93.94 85 SER A CA 1
ATOM 666 C C . SER A 1 85 ? 13.196 -1.683 9.331 1.00 93.94 85 SER A C 1
ATOM 668 O O . SER A 1 85 ? 14.281 -1.273 8.913 1.00 93.94 85 SER A O 1
ATOM 670 N N . PRO A 1 86 ? 12.241 -2.124 8.505 1.00 94.88 86 PRO A N 1
ATOM 671 C CA . PRO A 1 86 ? 12.342 -1.949 7.065 1.00 94.88 86 PRO A CA 1
ATOM 672 C C . PRO A 1 86 ? 12.510 -0.473 6.696 1.00 94.88 86 PRO A C 1
ATOM 674 O O . PRO A 1 86 ? 11.949 0.399 7.362 1.00 94.88 86 PRO A O 1
ATOM 677 N N . ARG A 1 87 ? 13.260 -0.201 5.628 1.00 94.81 87 ARG A N 1
ATOM 678 C CA . ARG A 1 87 ? 13.625 1.151 5.197 1.00 94.81 87 ARG A CA 1
ATOM 679 C C . ARG A 1 87 ? 12.414 2.016 4.868 1.00 94.81 87 ARG A C 1
ATOM 681 O O . ARG A 1 87 ? 12.374 3.172 5.278 1.00 94.81 87 ARG A O 1
ATOM 688 N N . TYR A 1 88 ? 11.455 1.466 4.122 1.00 94.00 88 TYR A N 1
ATOM 689 C CA . TYR A 1 88 ? 10.265 2.195 3.692 1.00 94.00 88 TYR A CA 1
ATOM 690 C C . TYR A 1 88 ? 9.005 1.359 3.894 1.00 94.00 88 TYR A C 1
ATOM 692 O O . TYR A 1 88 ? 8.928 0.184 3.510 1.00 94.00 88 TYR A O 1
ATOM 700 N N . ARG A 1 89 ? 8.001 1.991 4.496 1.00 92.25 89 ARG A N 1
ATOM 701 C CA . ARG A 1 89 ? 6.661 1.453 4.713 1.00 92.25 89 ARG A CA 1
ATOM 702 C C . ARG A 1 89 ? 5.656 2.563 4.479 1.00 92.25 89 ARG A C 1
ATOM 704 O O . ARG A 1 89 ? 5.899 3.688 4.901 1.00 92.25 89 ARG A O 1
ATOM 711 N N . SER A 1 90 ? 4.524 2.247 3.862 1.00 89.75 90 SER A N 1
ATOM 712 C CA . SER A 1 90 ? 3.425 3.201 3.741 1.00 89.75 90 SER A CA 1
ATOM 713 C C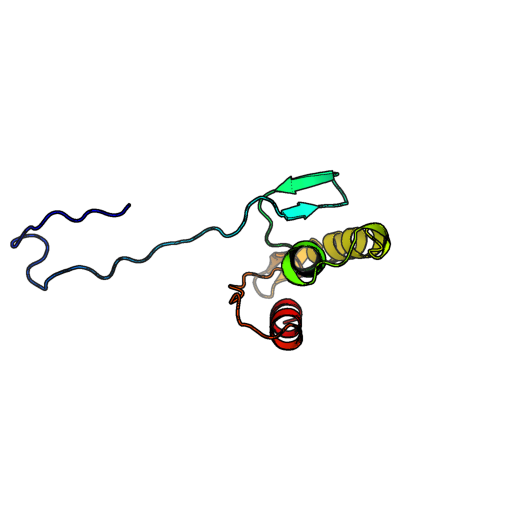 . SER A 1 90 ? 2.106 2.579 4.169 1.00 89.75 90 SER A C 1
ATOM 715 O O . SER A 1 90 ? 1.862 1.382 4.040 1.00 89.75 90 SER A O 1
ATOM 717 N N . SER A 1 91 ? 1.248 3.413 4.740 1.00 85.00 91 SER A N 1
ATOM 718 C CA . SER A 1 91 ? -0.111 3.062 5.133 1.00 85.00 91 SER A CA 1
ATOM 719 C C . SER A 1 91 ? -0.977 4.278 4.871 1.00 85.00 91 SER A C 1
ATOM 721 O O . SER A 1 91 ? -0.959 5.239 5.635 1.00 85.00 91 SER A O 1
ATOM 723 N N . CYS A 1 92 ? -1.709 4.264 3.760 1.00 79.56 92 CYS A N 1
ATOM 724 C CA . CYS A 1 92 ? -2.543 5.391 3.368 1.00 79.56 92 CYS A CA 1
ATOM 725 C C . CYS A 1 92 ? -3.950 4.945 2.981 1.00 79.56 92 CYS A C 1
ATOM 727 O O . CYS A 1 92 ? -4.168 3.860 2.437 1.00 79.56 92 CYS A O 1
ATOM 729 N N . VAL A 1 93 ? -4.906 5.838 3.213 1.00 87.38 93 VAL A N 1
ATOM 730 C CA . VAL A 1 93 ? -6.252 5.740 2.654 1.00 87.38 93 VAL A CA 1
ATOM 731 C C . VAL A 1 93 ? -6.312 6.667 1.448 1.00 87.38 93 VAL A C 1
ATOM 733 O O . VAL A 1 93 ? -5.989 7.848 1.557 1.00 87.38 93 VAL A O 1
ATOM 736 N N . ILE A 1 94 ? -6.717 6.115 0.307 1.00 87.38 94 ILE A N 1
ATOM 737 C CA . ILE A 1 94 ? -6.826 6.836 -0.962 1.00 87.38 94 ILE A CA 1
ATOM 738 C C . ILE A 1 94 ? -8.309 7.055 -1.257 1.00 87.38 94 ILE A C 1
ATOM 740 O O . ILE A 1 94 ? -9.051 6.085 -1.461 1.00 87.38 94 ILE A O 1
ATOM 744 N N . GLY A 1 95 ? -8.731 8.321 -1.281 1.00 86.12 95 GLY A N 1
ATOM 745 C CA . GLY A 1 95 ? -10.074 8.701 -1.720 1.00 86.12 95 GLY A CA 1
ATOM 746 C C . GLY A 1 95 ? -10.279 8.365 -3.197 1.00 86.12 95 GLY A C 1
ATOM 747 O O . GLY A 1 95 ? -9.347 8.439 -3.995 1.00 86.12 95 GLY A O 1
ATOM 748 N N . ALA A 1 96 ? -11.488 7.960 -3.587 1.00 82.06 96 ALA A N 1
ATOM 749 C CA . ALA A 1 96 ? -11.780 7.684 -4.999 1.00 82.06 96 ALA A CA 1
ATOM 750 C C . ALA A 1 96 ? -11.811 8.964 -5.858 1.00 82.06 96 ALA A C 1
ATOM 752 O O . ALA A 1 96 ? -11.612 8.893 -7.064 1.00 82.06 96 ALA A O 1
ATOM 753 N N . ASP A 1 97 ? -12.061 10.102 -5.219 1.00 87.62 97 ASP A N 1
ATOM 754 C CA . ASP A 1 97 ? -12.109 11.462 -5.753 1.00 87.62 97 ASP A CA 1
ATOM 755 C C . ASP A 1 97 ? -10.764 12.200 -5.649 1.00 87.62 97 ASP A C 1
ATOM 757 O O . ASP A 1 97 ? -10.635 13.342 -6.093 1.00 87.62 97 ASP A O 1
ATOM 761 N N . GLU A 1 98 ? -9.748 11.564 -5.063 1.00 90.88 98 GLU A N 1
ATOM 762 C CA . GLU A 1 98 ? -8.460 12.198 -4.842 1.00 90.88 98 GLU A CA 1
ATOM 763 C C . GLU A 1 98 ? -7.645 12.298 -6.140 1.00 90.88 98 GLU A C 1
ATOM 765 O O . GLU A 1 98 ? -7.488 11.325 -6.882 1.00 90.88 98 GLU A O 1
ATOM 770 N N . GLN A 1 99 ? -7.093 13.487 -6.409 1.00 88.50 99 GLN A N 1
ATOM 771 C CA . GLN A 1 99 ? -6.277 13.720 -7.599 1.00 88.50 99 GLN A CA 1
ATOM 772 C C . GLN A 1 99 ? -5.017 12.855 -7.597 1.00 88.50 99 GLN A C 1
ATOM 774 O O . GLN A 1 99 ? 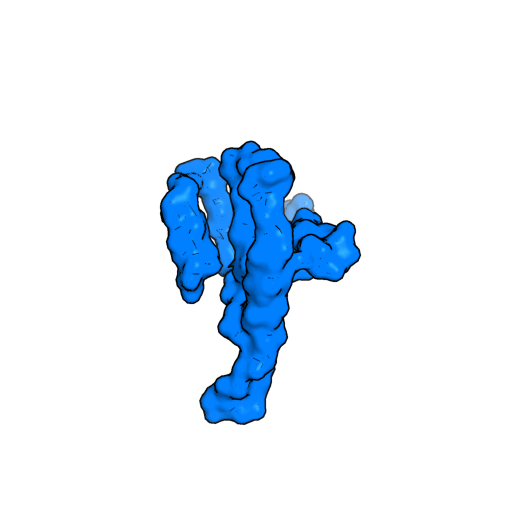-4.327 12.727 -6.585 1.00 88.50 99 GLN A O 1
ATOM 779 N N . ARG A 1 100 ? -4.664 12.346 -8.780 1.00 87.12 100 ARG A N 1
ATOM 780 C CA . ARG A 1 100 ? -3.528 11.442 -8.984 1.00 87.12 100 ARG A CA 1
ATOM 781 C C . ARG A 1 100 ? -2.222 11.934 -8.371 1.00 87.12 100 ARG A C 1
ATOM 783 O O . ARG A 1 100 ? -1.546 11.173 -7.686 1.00 87.12 100 ARG A O 1
ATOM 790 N N . THR A 1 101 ? -1.874 13.193 -8.610 1.00 87.56 101 THR A N 1
ATOM 791 C CA . THR A 1 101 ? -0.626 13.781 -8.109 1.00 87.56 101 THR A CA 1
ATOM 792 C C . THR A 1 101 ? -0.579 13.783 -6.582 1.00 87.56 101 THR A C 1
ATOM 794 O O . THR A 1 101 ? 0.448 13.440 -6.009 1.00 87.56 101 THR A O 1
ATOM 797 N N . ASN A 1 102 ? -1.706 14.072 -5.925 1.00 88.81 102 ASN A N 1
ATOM 798 C CA . ASN A 1 102 ? -1.788 14.091 -4.464 1.00 88.81 102 ASN A CA 1
ATOM 799 C C . ASN A 1 102 ? -1.608 12.687 -3.882 1.00 88.81 102 ASN A C 1
ATOM 801 O O . ASN A 1 102 ? -0.910 12.517 -2.886 1.00 88.81 102 ASN A O 1
ATOM 805 N N . VAL A 1 103 ? -2.196 11.672 -4.522 1.00 88.06 103 VAL A N 1
ATOM 806 C CA . VAL A 1 103 ? -2.043 10.280 -4.081 1.00 88.06 103 VAL A CA 1
ATOM 807 C C . VAL A 1 103 ? -0.600 9.805 -4.218 1.00 88.06 103 VAL A C 1
ATOM 809 O O . VAL A 1 103 ? -0.080 9.180 -3.299 1.00 88.06 103 VAL A O 1
ATOM 812 N N . LEU A 1 104 ? 0.058 10.114 -5.338 1.00 86.06 104 LEU A N 1
ATOM 813 C CA . LEU A 1 104 ? 1.462 9.751 -5.535 1.00 86.06 104 LEU A CA 1
ATOM 814 C C . LEU A 1 104 ? 2.360 10.445 -4.510 1.00 86.06 104 LEU A C 1
ATOM 816 O O . LEU A 1 104 ? 3.145 9.778 -3.851 1.00 86.06 104 LEU A O 1
ATOM 820 N N . GLN A 1 105 ? 2.150 11.739 -4.270 1.00 85.94 105 GLN A N 1
ATOM 821 C CA . GLN A 1 105 ? 2.894 12.472 -3.249 1.00 85.94 105 GLN A CA 1
ATOM 822 C C . GLN A 1 105 ? 2.691 11.889 -1.839 1.00 85.94 105 GLN A C 1
ATOM 824 O O . GLN A 1 105 ? 3.630 11.835 -1.052 1.00 85.94 105 GLN A O 1
ATOM 829 N N . LYS A 1 106 ? 1.481 11.415 -1.513 1.00 85.44 106 LYS A N 1
ATOM 830 C CA . LYS A 1 106 ? 1.204 10.720 -0.243 1.00 85.44 106 LYS A CA 1
ATOM 831 C C . LYS A 1 106 ? 1.916 9.375 -0.117 1.00 85.44 106 LYS A C 1
ATOM 833 O O . LYS A 1 106 ? 2.161 8.939 1.000 1.00 85.44 106 LYS A O 1
ATOM 838 N N . LEU A 1 107 ? 2.160 8.694 -1.233 1.00 83.25 107 LEU A N 1
ATOM 839 C CA . LEU A 1 107 ? 2.858 7.410 -1.263 1.00 83.25 107 LEU A CA 1
ATOM 840 C C . LEU A 1 107 ? 4.382 7.576 -1.266 1.00 83.25 107 LEU A C 1
ATOM 842 O O . LEU A 1 107 ? 5.076 6.645 -0.876 1.00 83.25 107 LEU A O 1
ATOM 846 N N . GLU A 1 108 ? 4.892 8.723 -1.712 1.00 75.81 108 GLU A N 1
ATOM 847 C CA . GLU A 1 108 ? 6.324 9.056 -1.727 1.00 75.81 108 GLU A CA 1
ATOM 848 C C . GLU A 1 108 ? 6.850 9.591 -0.383 1.00 75.81 108 GLU A C 1
ATOM 850 O O . GLU A 1 108 ? 8.064 9.607 -0.177 1.00 75.81 108 GLU A O 1
ATOM 855 N N . ALA A 1 109 ? 5.953 10.041 0.499 1.00 57.47 109 ALA A N 1
ATOM 856 C CA . ALA A 1 109 ? 6.262 10.566 1.831 1.00 57.47 109 ALA A CA 1
ATOM 857 C C . ALA A 1 109 ? 6.501 9.455 2.865 1.00 57.47 109 ALA A C 1
ATOM 859 O O . ALA A 1 109 ? 7.387 9.662 3.726 1.00 57.47 109 ALA A O 1
#

Organism: Pseudomonas plecoglossicida (NCBI:txid70775)

Solvent-accessible surface area (backbone atoms only — not comparable to full-atom values): 7003 Å² total; per-residue (Å²): 135,90,83,87,81,91,46,69,88,86,34,73,90,49,87,76,89,86,80,79,90,78,80,77,73,50,73,44,58,38,74,80,76,75,46,56,35,65,75,48,42,34,38,39,52,52,53,44,44,39,42,76,70,68,61,49,56,71,91,79,49,68,55,66,60,41,34,53,40,36,53,55,21,58,36,78,36,80,43,98,84,76,48,72,44,56,63,38,71,50,87,83,87,80,62,92,86,55,56,68,69,60,56,52,53,66,63,73,105

Secondary structure (DSSP, 8-state):
-------TTT-TT-S----------S-EEETTTTEEE----HHHHHHHHHHHTS---GGG--HHHHHHHHHHHT-EEE-TTS-EEES--------TTS-HHHHHHHHH-

pLDDT: mean 90.29, std 7.64, range [57.47, 97.88]

Sequence (109 aa):
RLSLKYSAEKFPSGIPDARFIVRGRNDIYDPRSGTAVYTENTALHILWYLRNRCGVPDDEIVFETFASGANICDESVANPDNTTSPRYRSSCVIGADEQRTNVLQKLEA

Nearest PDB structures (foldseek):
  8iyk-assembly1_J  TM=7.529E-01  e=5.744E-02  Escherichia phage Lambda

Foldseek 3Di:
DDDDDDDCVVCVVDDDDDDDDDQDDAQQAAPVVRGGGRDQQLLSVVVCCCCPQVVPDPVNDPNVVSNVSSVQQQDWDADPVRDTDGPDGADDDDDSPDDPVVVVVNSVD

Radius of gyration: 19.22 Å; Cα contacts (8 Å, |Δi|>4): 104; chains: 1; bounding box: 48×28×54 Å

Mean predicted aligned error: 6.18 Å